Protein AF-A0A6G3ZDR7-F1 (afdb_monomer_lite)

pLDDT: mean 94.5, std 3.7, range [75.0, 98.25]

Foldseek 3Di:
DFDAWDWDDCQVPDHGIDIDGRDADPVGNDDDDDDDVVPCPLSVVQSVQCVVPPPPRPRD

Sequence (60 aa):
MIFLELVLQNFGPYYGRHHLDLRSTPDRPIILIGGLNGGGKTTLMDALRLVLYGPRAPLD

Structure (mmCIF, N/CA/C/O backbone):
data_AF-A0A6G3ZDR7-F1
#
_entry.id   AF-A0A6G3ZDR7-F1
#
loop_
_ato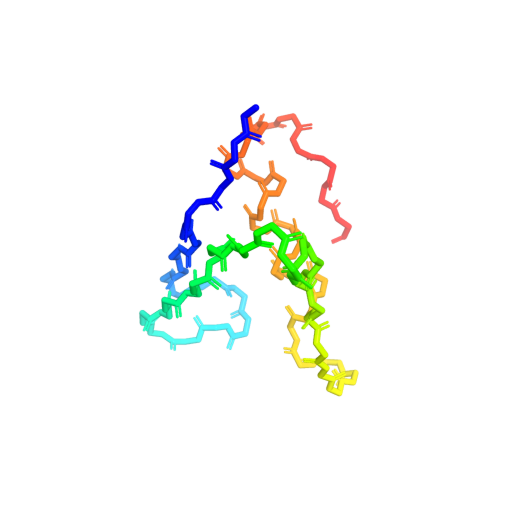m_site.group_PDB
_atom_site.id
_atom_site.type_symbol
_atom_site.label_atom_id
_atom_site.label_alt_id
_atom_site.label_comp_id
_atom_site.label_asym_id
_atom_site.label_entity_id
_atom_site.label_seq_id
_atom_site.pdbx_PDB_ins_code
_atom_site.Cartn_x
_atom_site.Cartn_y
_atom_site.Cartn_z
_atom_site.occupancy
_atom_site.B_iso_or_equiv
_atom_site.auth_seq_id
_atom_site.auth_comp_id
_atom_site.auth_asym_id
_atom_site.auth_atom_id
_atom_site.pdbx_PDB_model_num
ATOM 1 N N . MET A 1 1 ? -11.069 8.706 8.176 1.00 82.44 1 MET A N 1
ATOM 2 C CA . MET A 1 1 ? -11.284 8.003 6.891 1.00 82.44 1 MET A CA 1
ATOM 3 C C . MET A 1 1 ? -10.785 6.575 7.056 1.00 82.44 1 MET A C 1
ATOM 5 O O . MET A 1 1 ? -9.733 6.421 7.659 1.00 82.44 1 MET A O 1
ATOM 9 N N . ILE A 1 2 ? -11.535 5.567 6.599 1.00 90.56 2 ILE A N 1
ATOM 10 C CA . ILE A 1 2 ? -11.155 4.143 6.668 1.00 90.56 2 ILE A CA 1
ATOM 11 C C . ILE A 1 2 ? -11.184 3.585 5.243 1.00 90.56 2 ILE A C 1
ATOM 13 O O . ILE A 1 2 ? -12.157 3.816 4.525 1.00 90.56 2 ILE A O 1
ATOM 17 N N . PHE A 1 3 ? -10.126 2.884 4.837 1.00 92.50 3 PHE A N 1
ATOM 18 C CA . PHE A 1 3 ? -10.068 2.194 3.548 1.00 92.50 3 PHE A CA 1
ATOM 19 C C . PHE A 1 3 ? -10.733 0.825 3.669 1.00 92.50 3 PHE A C 1
ATOM 21 O O . PHE A 1 3 ? -10.486 0.110 4.632 1.00 92.50 3 PHE A O 1
ATOM 28 N N . LEU A 1 4 ? -11.590 0.476 2.710 1.00 94.69 4 LEU A N 1
ATOM 29 C CA . LEU A 1 4 ? -12.336 -0.786 2.733 1.00 94.69 4 LEU A CA 1
ATOM 30 C C . LEU A 1 4 ? -11.724 -1.830 1.804 1.00 94.69 4 LEU A C 1
ATOM 32 O O . LEU A 1 4 ? -11.701 -3.007 2.135 1.00 94.69 4 LEU A O 1
ATOM 36 N N . GLU A 1 5 ? -11.226 -1.398 0.651 1.00 96.38 5 GLU A N 1
ATOM 37 C CA . GLU A 1 5 ? -10.695 -2.285 -0.373 1.00 96.38 5 GLU A CA 1
ATOM 38 C C . GLU A 1 5 ? -9.596 -1.575 -1.168 1.00 96.38 5 GLU A C 1
ATOM 40 O O . GLU A 1 5 ? -9.658 -0.361 -1.385 1.00 96.38 5 GLU A O 1
ATOM 45 N N . LEU A 1 6 ? -8.613 -2.348 -1.624 1.00 96.81 6 LEU A N 1
ATOM 46 C CA . LEU A 1 6 ? -7.692 -1.975 -2.691 1.00 96.81 6 LEU A CA 1
ATOM 47 C C . LEU A 1 6 ? -7.839 -2.980 -3.837 1.00 96.81 6 LEU A C 1
ATOM 49 O O . LEU A 1 6 ? -7.673 -4.182 -3.635 1.00 96.81 6 LEU A O 1
ATOM 53 N N . VAL A 1 7 ? -8.115 -2.487 -5.044 1.00 97.94 7 VAL A N 1
ATOM 54 C CA . VAL A 1 7 ? -8.193 -3.318 -6.251 1.00 97.94 7 VAL A CA 1
ATOM 55 C C . VAL A 1 7 ? -7.028 -2.981 -7.170 1.00 97.94 7 VAL A C 1
ATOM 57 O O . VAL A 1 7 ? -6.848 -1.825 -7.549 1.00 97.94 7 VAL A O 1
ATOM 60 N N . LEU A 1 8 ? -6.254 -3.997 -7.545 1.00 98.00 8 LEU A N 1
ATOM 61 C CA . LEU A 1 8 ? -5.143 -3.882 -8.488 1.00 98.00 8 LEU A CA 1
ATOM 62 C C . LEU A 1 8 ? -5.494 -4.625 -9.776 1.00 98.00 8 LEU A C 1
ATOM 64 O O . LEU A 1 8 ? -6.003 -5.743 -9.731 1.00 98.00 8 LEU A O 1
ATOM 68 N N . GLN A 1 9 ? -5.199 -4.019 -10.923 1.00 97.94 9 GLN A N 1
ATOM 69 C CA . GLN A 1 9 ? -5.370 -4.639 -12.234 1.00 97.94 9 GLN A CA 1
ATOM 70 C C . GLN A 1 9 ? -4.083 -4.463 -13.031 1.00 97.94 9 GLN A C 1
ATOM 72 O O . GLN A 1 9 ? -3.786 -3.349 -13.455 1.00 97.94 9 GLN A O 1
ATOM 77 N N . ASN A 1 10 ? -3.347 -5.553 -13.260 1.00 97.62 10 ASN A N 1
ATOM 78 C CA . ASN A 1 10 ? -2.089 -5.536 -14.018 1.00 97.62 10 ASN A CA 1
ATOM 79 C C . ASN A 1 10 ? -1.107 -4.443 -13.534 1.00 97.62 10 ASN A C 1
ATOM 81 O O . ASN A 1 10 ? -0.577 -3.678 -14.339 1.00 97.62 10 ASN A O 1
ATOM 85 N N . PHE A 1 11 ? -0.889 -4.340 -12.218 1.00 96.12 11 PHE A N 1
ATOM 86 C CA . PHE A 1 11 ? -0.051 -3.301 -11.608 1.00 96.12 11 PHE A CA 1
ATOM 87 C C . PHE A 1 11 ? 1.238 -3.907 -11.037 1.00 96.12 11 PHE A C 1
ATOM 89 O O . PHE A 1 11 ? 1.196 -4.688 -10.087 1.00 96.12 11 PHE A O 1
ATOM 96 N N . GLY A 1 12 ? 2.390 -3.573 -11.626 1.00 93.19 12 GLY A N 1
ATOM 97 C CA . GLY A 1 12 ? 3.683 -4.180 -11.288 1.00 93.19 12 GLY A CA 1
ATOM 98 C C . GLY A 1 12 ? 3.646 -5.719 -11.331 1.00 93.19 12 GLY A C 1
ATOM 99 O O . GLY A 1 12 ? 3.293 -6.262 -12.376 1.00 93.19 12 GLY A O 1
ATOM 100 N N . PRO A 1 13 ? 3.985 -6.447 -10.244 1.00 94.38 13 PRO A N 1
ATOM 101 C CA . PRO A 1 13 ? 3.976 -7.914 -10.238 1.00 94.38 13 PRO A CA 1
ATOM 102 C C . PRO A 1 13 ? 2.568 -8.529 -10.103 1.00 94.38 13 PRO A C 1
ATOM 104 O O . PRO A 1 13 ? 2.421 -9.747 -10.200 1.00 94.38 13 PRO A O 1
ATOM 107 N N . TYR A 1 14 ? 1.526 -7.722 -9.875 1.00 95.69 14 TYR A N 1
ATOM 108 C CA . TYR A 1 14 ? 0.152 -8.196 -9.702 1.00 95.69 14 TYR A CA 1
ATOM 109 C C . TYR A 1 14 ? -0.537 -8.384 -11.066 1.00 95.69 14 TYR A C 1
ATOM 111 O O . TYR A 1 14 ? -1.238 -7.492 -11.549 1.00 95.69 14 TYR A O 1
ATOM 119 N N . TYR A 1 15 ? -0.333 -9.546 -11.700 1.00 97.00 15 TYR A N 1
ATOM 120 C CA . TYR A 1 15 ? -0.987 -9.921 -12.965 1.00 97.00 15 TYR A CA 1
ATOM 121 C C . TYR A 1 15 ? -2.469 -10.269 -12.774 1.00 97.00 15 TYR A C 1
ATOM 123 O O . TYR A 1 15 ? -2.812 -11.069 -11.905 1.00 97.00 15 TYR A O 1
ATOM 131 N N . GLY A 1 16 ? -3.345 -9.733 -13.624 1.00 98.25 16 GLY A N 1
ATOM 132 C CA . GLY A 1 16 ? -4.791 -9.911 -13.518 1.00 98.25 16 GLY A CA 1
ATOM 133 C C . GLY A 1 16 ? -5.427 -8.970 -12.495 1.00 98.25 16 GLY A C 1
ATOM 134 O O . GLY A 1 16 ? -4.856 -7.929 -12.164 1.00 98.25 16 GLY A O 1
ATOM 135 N N . ARG A 1 17 ? -6.630 -9.327 -12.026 1.00 98.12 17 ARG A N 1
ATOM 136 C CA . ARG A 1 17 ? -7.402 -8.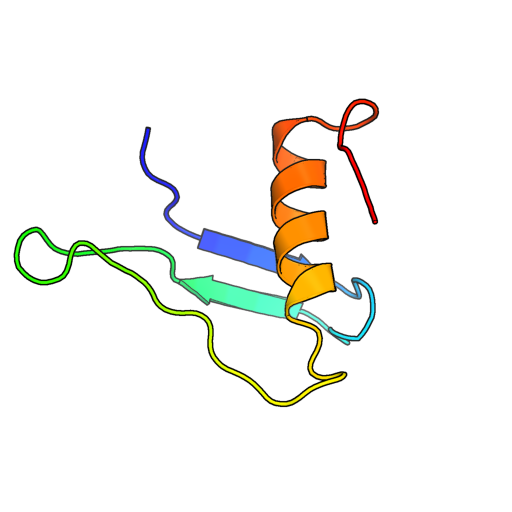548 -11.051 1.00 98.12 17 ARG A CA 1
ATOM 137 C C . ARG A 1 17 ? -7.212 -9.104 -9.646 1.00 98.12 17 ARG A C 1
ATOM 139 O O . ARG A 1 17 ? -7.581 -10.246 -9.388 1.00 98.12 17 ARG A O 1
ATOM 146 N N . HIS A 1 18 ? -6.702 -8.284 -8.738 1.00 97.44 18 HIS A N 1
ATOM 147 C CA . HIS A 1 18 ? -6.496 -8.627 -7.332 1.00 97.44 18 HIS A CA 1
ATOM 148 C C . HIS A 1 18 ? -7.362 -7.736 -6.455 1.00 97.44 18 HIS A C 1
ATOM 150 O O . HIS A 1 18 ? -7.372 -6.520 -6.632 1.00 97.44 18 HIS A O 1
ATOM 156 N N . HIS A 1 19 ? -8.071 -8.346 -5.510 1.00 97.50 19 HIS A N 1
ATOM 157 C CA . HIS A 1 19 ? -8.891 -7.662 -4.515 1.00 97.50 19 HIS A CA 1
ATOM 158 C C . HIS A 1 19 ? -8.266 -7.857 -3.137 1.00 97.50 19 HIS A C 1
ATOM 160 O O . HIS A 1 19 ? -8.082 -8.993 -2.698 1.00 97.50 19 HIS A O 1
ATOM 166 N N . LEU A 1 20 ? -7.947 -6.757 -2.461 1.00 95.88 20 LEU A N 1
ATOM 167 C CA . LEU A 1 20 ? -7.465 -6.757 -1.087 1.00 95.88 20 LEU A CA 1
ATOM 168 C C . LEU A 1 20 ? -8.519 -6.140 -0.174 1.00 95.88 20 LEU A C 1
ATOM 170 O O . LEU A 1 20 ? -8.797 -4.946 -0.270 1.00 95.88 20 LEU A O 1
ATOM 174 N N . ASP A 1 21 ? -9.070 -6.948 0.728 1.00 95.31 21 ASP A N 1
ATOM 175 C CA . ASP A 1 21 ? -9.958 -6.475 1.787 1.00 95.31 21 ASP A CA 1
ATOM 176 C C . ASP A 1 21 ? -9.139 -5.762 2.871 1.00 95.31 21 ASP A C 1
ATOM 178 O O . ASP A 1 21 ? -8.224 -6.342 3.458 1.00 95.31 21 ASP A O 1
ATOM 182 N N . LEU A 1 22 ? -9.459 -4.491 3.110 1.00 95.62 22 LEU A N 1
ATOM 183 C CA . LEU A 1 22 ? -8.796 -3.628 4.087 1.00 95.62 22 LEU A CA 1
ATOM 184 C C . LEU A 1 22 ? -9.696 -3.305 5.289 1.00 95.62 22 LEU A C 1
ATOM 186 O O . LEU A 1 22 ? -9.382 -2.420 6.086 1.00 95.62 22 LEU A O 1
ATOM 190 N N . ARG A 1 23 ? -10.818 -4.013 5.448 1.00 95.19 23 ARG A N 1
ATOM 191 C CA . ARG A 1 23 ? -11.705 -3.834 6.599 1.00 95.19 23 ARG A CA 1
ATOM 192 C C . ARG A 1 23 ? -11.062 -4.394 7.866 1.00 95.19 23 ARG A C 1
ATOM 194 O O . ARG A 1 23 ? -10.716 -5.570 7.938 1.00 95.19 23 ARG A O 1
ATOM 201 N N . SER A 1 24 ? -10.959 -3.551 8.888 1.00 94.50 24 SER A N 1
ATOM 202 C CA . SER A 1 24 ? -10.567 -3.937 10.243 1.00 94.50 24 SER A CA 1
ATOM 203 C C . SER A 1 24 ? -11.764 -3.900 11.192 1.00 94.50 24 SER A C 1
ATOM 205 O O . SER A 1 24 ? -12.781 -3.252 10.925 1.00 94.50 2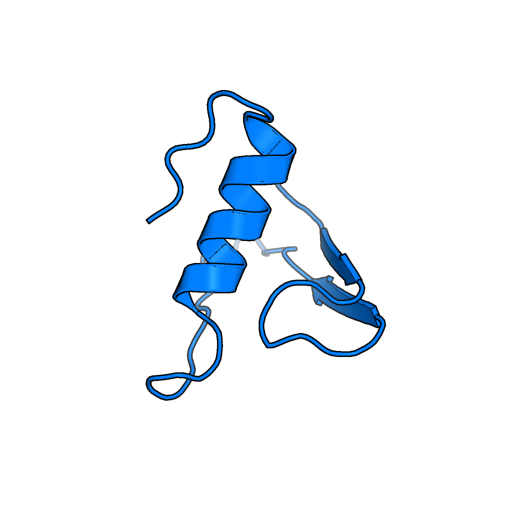4 SER A O 1
ATOM 207 N N . THR A 1 25 ? -11.655 -4.608 12.312 1.00 94.69 25 THR A N 1
ATOM 208 C CA . THR A 1 25 ? -12.644 -4.564 13.396 1.00 94.69 25 THR A CA 1
ATOM 209 C C . THR A 1 25 ? -12.076 -3.801 14.594 1.00 94.69 25 THR A C 1
ATOM 211 O O . THR A 1 25 ? -10.854 -3.681 14.715 1.00 94.69 25 THR A O 1
ATOM 214 N N . PRO A 1 26 ? -12.916 -3.287 15.514 1.00 94.00 26 PRO A N 1
ATOM 215 C CA . PRO A 1 26 ? -12.426 -2.594 16.707 1.00 94.00 26 PRO A CA 1
ATOM 216 C C . PRO A 1 26 ? -11.467 -3.433 17.569 1.00 94.00 26 PRO A C 1
ATOM 218 O O . PRO A 1 26 ? -10.549 -2.883 18.170 1.00 94.00 26 PRO A O 1
ATOM 221 N N . ASP A 1 27 ? -11.645 -4.757 17.604 1.00 97.25 27 ASP A N 1
ATOM 222 C CA . ASP A 1 27 ? -10.774 -5.710 18.304 1.00 97.25 27 ASP A CA 1
ATOM 223 C C . ASP A 1 27 ? -9.514 -6.098 17.505 1.00 97.25 27 ASP A C 1
ATOM 225 O O . ASP A 1 27 ? -8.564 -6.636 18.074 1.00 97.25 27 ASP A O 1
ATOM 229 N N . ARG A 1 28 ? -9.475 -5.812 16.196 1.00 94.69 28 ARG A N 1
ATOM 230 C CA . ARG A 1 28 ? -8.338 -6.084 15.298 1.00 94.69 28 ARG A CA 1
ATOM 231 C C . ARG A 1 28 ? -8.088 -4.893 14.370 1.00 94.69 28 ARG A C 1
ATOM 233 O O . ARG A 1 28 ? -8.279 -5.009 13.159 1.00 94.69 28 ARG A O 1
ATOM 240 N N . PRO A 1 29 ? -7.653 -3.741 14.906 1.00 94.81 29 PRO A N 1
ATOM 241 C CA . PRO A 1 29 ? -7.591 -2.495 14.143 1.00 94.81 29 PRO A CA 1
ATOM 242 C C . PRO A 1 29 ? -6.433 -2.441 13.134 1.00 94.81 29 PRO A C 1
ATOM 244 O O . PRO A 1 29 ? -6.389 -1.529 12.311 1.00 94.81 29 PRO A O 1
ATOM 247 N N . ILE A 1 30 ? -5.488 -3.385 13.199 1.00 95.44 30 ILE A N 1
ATOM 248 C CA . ILE A 1 30 ? -4.253 -3.385 12.410 1.00 95.44 30 ILE A CA 1
ATOM 249 C C . ILE A 1 30 ? -4.311 -4.481 11.349 1.00 95.44 30 ILE A C 1
ATOM 251 O O . ILE A 1 30 ? -4.536 -5.650 11.662 1.00 95.44 30 ILE A O 1
ATOM 255 N N . ILE A 1 31 ? -4.020 -4.100 10.105 1.00 94.12 31 ILE A N 1
ATOM 256 C CA . ILE A 1 31 ? -3.843 -5.022 8.983 1.00 94.12 31 ILE A CA 1
ATOM 257 C C . ILE A 1 31 ? -2.356 -5.094 8.657 1.00 94.12 31 ILE A C 1
ATOM 259 O O . ILE A 1 31 ? -1.729 -4.083 8.341 1.00 94.12 31 ILE A O 1
ATOM 263 N N . LEU A 1 32 ? -1.793 -6.298 8.739 1.00 95.00 32 LEU A N 1
ATOM 264 C CA . LEU A 1 32 ? -0.403 -6.563 8.391 1.00 95.00 32 LEU A CA 1
ATOM 265 C C . LEU A 1 32 ? -0.320 -7.163 6.987 1.00 95.00 32 LEU A C 1
ATOM 267 O O . LEU A 1 32 ? -0.842 -8.248 6.739 1.00 95.00 32 LEU A O 1
ATOM 271 N N . ILE A 1 33 ? 0.401 -6.492 6.091 1.00 93.31 33 ILE A N 1
ATOM 272 C CA . ILE A 1 33 ? 0.702 -7.009 4.752 1.00 93.31 33 ILE A CA 1
ATOM 273 C C . ILE A 1 33 ? 2.088 -7.657 4.782 1.00 93.31 33 ILE A C 1
ATOM 275 O O . ILE A 1 33 ? 3.118 -6.986 4.714 1.00 93.31 33 ILE A O 1
ATOM 279 N N . GLY A 1 34 ? 2.099 -8.982 4.931 1.00 93.00 34 GLY A N 1
ATOM 280 C CA . GLY A 1 34 ? 3.304 -9.810 4.913 1.00 93.00 34 GLY A CA 1
ATOM 281 C C . GLY A 1 34 ? 3.617 -10.370 3.524 1.00 93.00 34 GLY A C 1
ATOM 282 O O . GLY A 1 34 ? 2.745 -10.492 2.671 1.00 93.00 34 GLY A O 1
ATOM 283 N N . GLY A 1 35 ? 4.876 -10.737 3.296 1.00 91.31 35 GLY A N 1
ATOM 284 C CA . GLY A 1 35 ? 5.302 -11.370 2.048 1.00 91.31 35 GLY A CA 1
ATOM 285 C C . GLY A 1 35 ? 6.818 -11.425 1.907 1.00 91.31 35 GLY A C 1
ATOM 286 O O . GLY A 1 35 ? 7.546 -10.697 2.587 1.00 91.31 35 GLY A O 1
ATOM 287 N N . LEU A 1 36 ? 7.305 -12.262 0.995 1.00 94.62 36 LEU A N 1
ATOM 288 C CA . LEU A 1 36 ? 8.734 -12.396 0.703 1.00 94.62 36 LEU A CA 1
ATOM 289 C C . LEU A 1 36 ? 9.289 -11.151 -0.008 1.00 94.62 36 LEU A C 1
ATOM 291 O O . LEU A 1 36 ? 8.545 -10.315 -0.536 1.00 94.62 36 LEU A O 1
ATOM 295 N N . ASN A 1 37 ? 10.611 -10.990 0.003 1.00 93.69 37 ASN A N 1
ATOM 296 C CA . ASN A 1 37 ? 11.275 -9.957 -0.796 1.00 9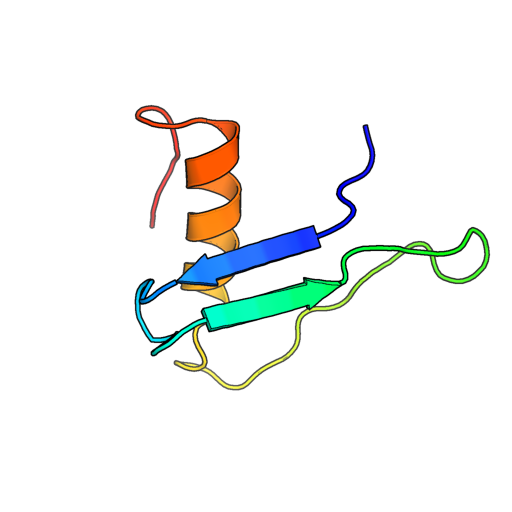3.69 37 ASN A CA 1
ATOM 297 C C . ASN A 1 37 ? 11.015 -10.204 -2.286 1.00 93.69 37 ASN A C 1
ATOM 299 O O . ASN A 1 37 ? 10.945 -11.348 -2.722 1.00 93.69 37 ASN A O 1
ATOM 303 N N . GLY A 1 38 ? 10.784 -9.130 -3.043 1.00 90.69 38 GLY A N 1
ATOM 304 C CA . GLY A 1 38 ? 10.322 -9.221 -4.433 1.00 90.69 38 GLY A CA 1
ATOM 305 C C . GLY A 1 38 ? 8.837 -9.579 -4.599 1.00 90.69 38 GLY A C 1
ATOM 306 O O . GLY A 1 38 ? 8.312 -9.459 -5.697 1.00 90.69 38 GLY A O 1
ATOM 307 N N . GLY A 1 39 ? 8.115 -9.926 -3.525 1.00 90.88 39 GLY A N 1
ATOM 308 C CA . GLY A 1 39 ? 6.693 -10.298 -3.575 1.00 90.88 39 GLY A CA 1
ATOM 309 C C . GLY A 1 39 ? 5.703 -9.142 -3.784 1.00 90.88 39 GLY A C 1
ATOM 310 O O . GLY A 1 39 ? 4.528 -9.308 -3.495 1.00 90.88 39 GLY A O 1
ATOM 311 N N . GLY A 1 40 ? 6.158 -7.959 -4.212 1.00 94.00 40 GLY A N 1
ATOM 312 C CA . GLY A 1 40 ? 5.275 -6.831 -4.545 1.00 94.00 40 GLY A CA 1
ATOM 313 C C . GLY A 1 40 ? 4.778 -5.976 -3.374 1.00 94.00 40 GLY A C 1
ATOM 314 O O . GLY A 1 40 ? 3.863 -5.179 -3.562 1.00 94.00 40 GLY A O 1
ATOM 315 N N . LYS A 1 41 ? 5.358 -6.100 -2.171 1.00 95.38 41 LYS A N 1
ATOM 316 C CA . LYS A 1 41 ? 4.956 -5.296 -0.995 1.00 95.38 41 LY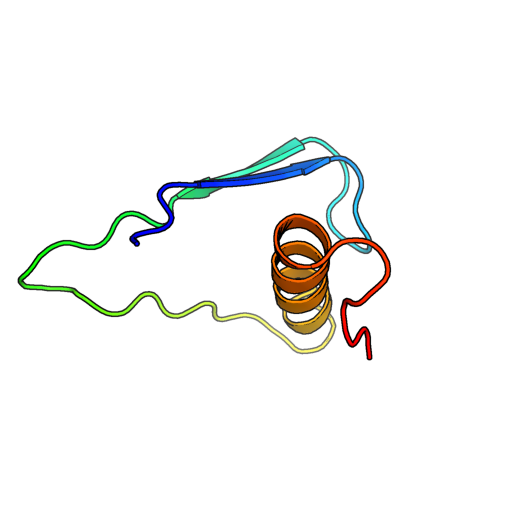S A CA 1
ATOM 317 C C . LYS A 1 41 ? 5.124 -3.786 -1.214 1.00 95.38 41 LYS A C 1
ATOM 319 O O . LYS A 1 41 ? 4.194 -3.033 -0.953 1.00 95.38 41 LYS A O 1
ATOM 324 N N . THR A 1 42 ? 6.284 -3.355 -1.716 1.00 95.44 42 THR A N 1
ATOM 325 C CA . THR A 1 42 ? 6.539 -1.939 -2.040 1.00 95.44 42 THR A CA 1
ATOM 326 C C . THR A 1 42 ? 5.583 -1.463 -3.125 1.00 95.44 42 THR A C 1
ATOM 328 O O . THR A 1 42 ? 4.875 -0.490 -2.920 1.00 95.44 42 THR A O 1
ATOM 331 N N . THR A 1 43 ? 5.418 -2.250 -4.191 1.00 95.56 43 THR A N 1
ATOM 332 C CA . THR A 1 43 ? 4.476 -1.939 -5.272 1.00 95.56 43 THR A CA 1
ATOM 333 C C . THR A 1 43 ? 3.030 -1.795 -4.793 1.00 95.56 43 THR A C 1
ATOM 335 O O . THR A 1 43 ? 2.276 -0.983 -5.314 1.00 95.56 43 THR A O 1
ATOM 338 N N . LEU A 1 44 ? 2.615 -2.557 -3.784 1.00 95.81 44 LEU A N 1
ATOM 339 C CA . LEU A 1 44 ? 1.297 -2.396 -3.176 1.00 95.81 44 LEU A CA 1
ATOM 340 C C . LEU A 1 44 ? 1.173 -1.060 -2.431 1.00 95.81 44 LEU A C 1
ATOM 342 O O . LEU A 1 44 ? 0.142 -0.397 -2.534 1.00 95.81 44 LEU A O 1
ATOM 346 N N . MET A 1 45 ? 2.223 -0.640 -1.718 1.00 94.56 45 MET A N 1
ATOM 347 C CA . MET A 1 45 ? 2.272 0.684 -1.087 1.00 94.56 45 MET A CA 1
ATOM 348 C C . MET A 1 45 ? 2.289 1.809 -2.127 1.00 94.56 45 MET A C 1
ATOM 350 O O . MET A 1 45 ? 1.595 2.808 -1.947 1.00 94.56 45 MET A O 1
ATOM 354 N N . ASP A 1 46 ? 2.997 1.627 -3.240 1.00 95.62 46 ASP A N 1
ATOM 355 C CA . ASP A 1 46 ? 3.012 2.565 -4.364 1.00 95.62 46 ASP A CA 1
ATOM 356 C C . ASP A 1 46 ? 1.637 2.703 -5.010 1.00 95.62 46 ASP A C 1
ATOM 358 O O . ASP A 1 46 ? 1.194 3.819 -5.272 1.00 95.62 46 ASP A O 1
ATOM 362 N N . ALA A 1 47 ? 0.915 1.595 -5.197 1.00 96.56 47 ALA A N 1
ATOM 363 C CA . ALA A 1 47 ? -0.457 1.630 -5.692 1.00 96.56 47 ALA A CA 1
ATOM 364 C C . ALA A 1 47 ? -1.355 2.466 -4.772 1.00 96.56 47 ALA A C 1
ATOM 366 O O . ALA A 1 47 ? -2.094 3.325 -5.251 1.00 96.56 47 ALA A O 1
ATOM 367 N N . LEU A 1 48 ? -1.254 2.259 -3.452 1.00 94.94 48 LEU A N 1
ATOM 368 C CA . LEU A 1 48 ? -2.018 3.021 -2.465 1.00 94.94 48 LEU A CA 1
ATOM 369 C C . LEU A 1 48 ? -1.678 4.519 -2.525 1.00 94.94 48 LEU A C 1
ATOM 371 O O . LEU A 1 48 ? -2.577 5.359 -2.542 1.00 94.94 48 LEU A O 1
ATOM 375 N N . ARG A 1 49 ? -0.390 4.872 -2.601 1.00 95.12 49 ARG A N 1
ATOM 376 C CA . ARG A 1 49 ? 0.053 6.268 -2.738 1.00 95.12 49 ARG A CA 1
ATOM 377 C C . ARG A 1 49 ? -0.450 6.883 -4.046 1.00 95.12 49 ARG A C 1
ATOM 379 O O . ARG A 1 49 ? -0.951 8.006 -4.033 1.00 95.12 49 ARG A O 1
ATOM 386 N N . LEU A 1 50 ? -0.373 6.149 -5.153 1.00 96.69 50 LEU A N 1
ATOM 387 C CA . LEU A 1 50 ? -0.819 6.604 -6.467 1.00 96.69 50 LEU A CA 1
ATOM 388 C C . LEU A 1 50 ? -2.323 6.891 -6.496 1.00 96.69 50 LEU A C 1
ATOM 390 O O . LEU A 1 50 ? -2.720 7.946 -6.979 1.00 96.69 50 LEU A O 1
ATOM 394 N N . VAL A 1 51 ? -3.170 6.008 -5.958 1.00 95.81 51 VAL A N 1
ATOM 395 C CA . VAL A 1 51 ? -4.628 6.239 -5.978 1.00 95.81 51 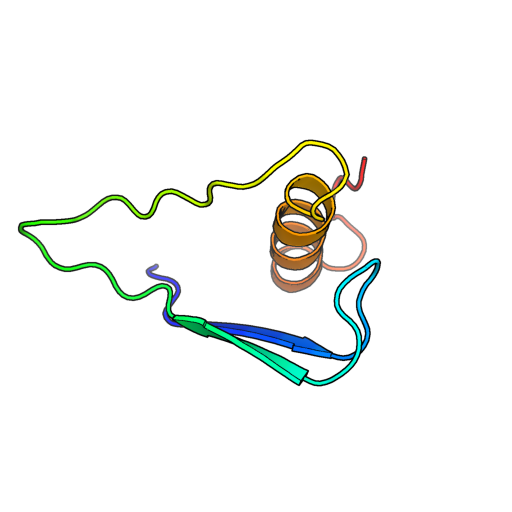VAL A CA 1
ATOM 396 C C . VAL A 1 51 ? -5.067 7.374 -5.050 1.00 95.81 51 VAL A C 1
ATOM 398 O O . VAL A 1 51 ? -6.093 7.999 -5.302 1.00 95.81 51 VAL A O 1
ATOM 401 N N . LEU A 1 52 ? -4.295 7.670 -4.000 1.00 95.19 52 LEU A N 1
ATOM 402 C CA . LEU A 1 52 ? -4.599 8.757 -3.064 1.00 95.19 52 LEU A CA 1
ATOM 403 C C . LEU A 1 52 ? -4.075 10.118 -3.530 1.00 95.19 52 LEU A C 1
ATOM 405 O O . LEU A 1 52 ? -4.737 11.133 -3.322 1.00 95.19 52 LEU A O 1
ATOM 409 N N . TYR A 1 53 ? -2.888 10.153 -4.137 1.00 96.38 53 TYR A N 1
ATOM 410 C CA . TYR A 1 53 ? -2.179 11.402 -4.443 1.00 96.38 53 TYR A CA 1
ATOM 411 C C . TYR A 1 53 ? -2.005 11.669 -5.940 1.00 96.38 53 TYR A C 1
ATOM 413 O O . TYR A 1 53 ? -1.591 12.766 -6.328 1.00 96.38 53 TYR A O 1
ATOM 421 N N . GLY A 1 54 ? -2.326 10.693 -6.789 1.00 95.75 54 GLY A N 1
ATOM 422 C CA . GLY A 1 54 ? -2.186 10.789 -8.234 1.00 95.75 54 GLY A CA 1
ATOM 423 C C . GLY A 1 54 ? -0.757 11.184 -8.632 1.00 95.75 54 GLY A C 1
ATOM 424 O O . GLY A 1 54 ? 0.202 10.612 -8.113 1.00 95.75 54 GLY A O 1
ATOM 425 N N . PRO A 1 55 ? -0.581 12.204 -9.493 1.00 95.62 55 PRO A N 1
ATOM 426 C CA . PRO A 1 55 ? 0.738 12.652 -9.953 1.00 95.62 55 PRO A CA 1
ATOM 427 C C . PRO A 1 55 ? 1.697 13.137 -8.857 1.00 95.62 55 PRO A C 1
ATOM 429 O O . PRO A 1 55 ? 2.876 13.330 -9.127 1.00 95.62 55 PRO A O 1
ATOM 432 N N . ARG A 1 56 ? 1.204 13.392 -7.638 1.00 96.56 56 ARG A N 1
ATOM 433 C CA . ARG A 1 56 ? 2.023 13.839 -6.500 1.00 96.56 56 ARG A CA 1
ATOM 434 C C . ARG A 1 56 ? 2.510 12.686 -5.624 1.00 96.56 56 ARG A C 1
ATOM 436 O O . ARG A 1 56 ? 3.110 12.939 -4.583 1.00 96.56 56 ARG A O 1
ATOM 443 N N . ALA A 1 57 ? 2.196 11.445 -5.987 1.00 96.19 57 ALA A N 1
ATOM 444 C CA . ALA A 1 57 ? 2.601 10.290 -5.210 1.00 96.19 57 ALA A CA 1
ATOM 445 C C . ALA A 1 57 ? 4.138 10.170 -5.178 1.00 96.19 57 ALA A C 1
ATOM 447 O O . ALA A 1 57 ? 4.763 10.181 -6.240 1.00 96.19 57 ALA A O 1
ATOM 448 N N . PRO A 1 58 ? 4.754 10.037 -3.989 1.00 90.50 58 PRO A N 1
ATOM 449 C CA . PRO A 1 58 ? 6.153 9.652 -3.881 1.00 90.50 58 PRO A CA 1
ATOM 450 C C . PRO A 1 58 ? 6.246 8.148 -4.160 1.00 90.50 58 PRO A C 1
ATOM 452 O O . PRO A 1 58 ? 5.907 7.330 -3.301 1.00 90.50 58 PRO A O 1
ATOM 455 N N . LEU A 1 59 ? 6.603 7.804 -5.394 1.00 86.69 59 LEU A N 1
ATOM 456 C CA . LEU A 1 59 ? 6.847 6.428 -5.815 1.00 86.69 59 LEU A CA 1
ATOM 457 C C . LEU A 1 59 ? 8.349 6.164 -5.718 1.00 86.69 59 LEU A C 1
ATOM 459 O O . LEU A 1 59 ? 9.137 7.000 -6.168 1.00 86.69 59 LEU A O 1
ATOM 463 N N . ASP A 1 60 ? 8.704 5.045 -5.093 1.00 75.00 60 ASP A N 1
ATOM 464 C CA . ASP A 1 60 ? 10.091 4.608 -4.906 1.00 75.00 60 ASP A CA 1
ATOM 465 C C . ASP A 1 60 ? 10.575 3.733 -6.080 1.00 75.00 60 ASP A C 1
ATOM 467 O O . ASP A 1 60 ? 9.744 3.012 -6.685 1.00 75.00 60 ASP A O 1
#

Radius of gyration: 12.35 Å; chains: 1; bounding box: 24×26×32 Å

Secondary structure (DSSP, 8-state):
----EEEEEEETTEEEEEEEE---BTTB--------TTSSHHHHHHHHHHHHHGGG----